Protein AF-0000000065800328 (afdb_homodimer)

Sequence (162 aa):
MNIDSHTFLLGMQYLGAGLAAIGCIGGGVGIGTVTGKAVEAIGRQPESASKVMPTMIMGLAFAEVTSLYALFVAIMLLFVKMNIDSHTFLLGMQYLGAGLAAIGCIGGGVGIGTVTGKAVEAIGRQPESASKVMPTMIMGLAFAEVTSLYALFVAIMLLFVK

Nearest PDB structures (foldseek):
  8ki3-assembly1_7  TM=9.579E-01  e=3.115E-04  Homo sapiens
  7tk2-assembly1_8  TM=9.583E-01  e=2.789E-04  Saccharomyces cerevisiae
  8h9v-assembly1_4  TM=9.537E-01  e=4.108E-04  Homo sapiens
  8h9f-assembly1_5  TM=9.575E-01  e=4.589E-04  Homo sapiens
  7tkg-assembly1_5  TM=9.498E-01  e=4.589E-04  Saccharomyces cerevisiae

Organism: Clostridium acetobutylicum (strain ATCC 824 / DSM 792 / JCM 1419 / IAM 19013 / LMG 5710 / NBRC 13948 / NRRL B-527 / VKM B-1787 / 2291 / W) (NCBI:txid272562)

Secondary structure (DSSP, 8-state):
----HHHHHHHHHHHHHHHHHHTHHHHHHHHHHHHHHHHHHHHH-GGGHHHHHHHHHHHHHHHHHHHHHHHHHHHHHHH--/----HHHHHHHHHHHHHHHHHHTHHHHHHHHHHHHHHHHHHHHH-GGGHHHHHHHHHHHHHHHHHHHHHHHHHHHHHHH--

Foldseek 3Di:
DCCDPVNVLLVVLLVVLVVLQVQLVQLVVQLCVLVVVLVVVCVVPVVCNVVSVVVSVVSNVVSNVSNVRSNVVSVCSNPVD/DPCPPVNVLLVVLLVQLVVLLVQLVQLVVQLCVLVVVLVVVCVVPVVCNVVSVVVSVVSNVVSNVSNVVSNVVSVCSNPPD

pLDDT: mean 94.96, std 8.16, range [45.88, 98.81]

Solvent-accessible surface area (backbone atoms only — not comparable to full-atom values): 7331 Å² total; per-residue (Å²): 90,73,59,47,72,68,47,51,52,52,22,51,29,31,37,50,22,8,55,30,15,38,43,7,24,57,14,1,47,44,23,11,53,48,35,19,53,49,26,39,52,22,28,76,37,56,84,45,42,80,66,48,49,62,55,42,53,52,50,40,54,56,21,48,48,51,16,48,51,16,44,49,51,20,52,47,39,72,64,60,127,134,60,55,47,45,67,59,50,34,52,51,28,25,53,50,9,21,55,43,4,46,56,2,32,51,11,11,52,52,6,40,49,40,24,52,51,32,39,53,52,19,29,71,76,27,64,84,22,38,79,65,36,47,62,51,45,51,52,34,42,55,55,5,48,51,23,19,49,47,8,45,50,50,18,51,47,39,72,63,61,127

Radius of gyration: 20.15 Å; Cα contacts (8 Å, |Δi|>4): 302; chains: 2; bounding box: 27×58×42 Å

InterPro domains:
  IPR000454 ATP synthase, F0 complex, subunit C [MF_01396] (10-78)
  IPR000454 ATP synthase, F0 complex, subunit C [PR00124] (15-34)
  IPR000454 ATP synthase, F0 complex, subunit C [PR00124] (36-51)
  IPR000454 ATP synthase, F0 complex, subunit C [PR00124] (53-78)
  IPR000454 AT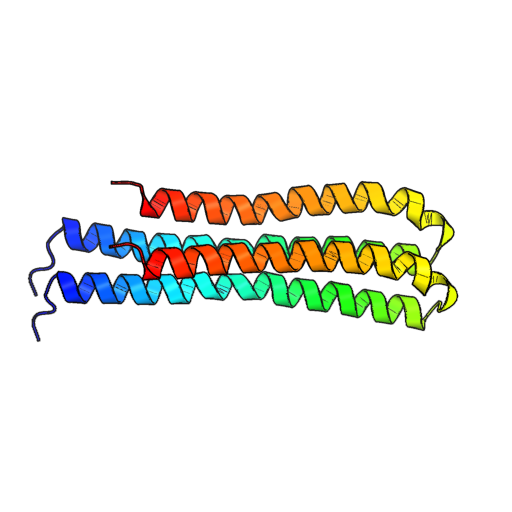P synthase, F0 complex, subunit C [PTHR10031] (9-80)
  IPR002379 V-ATPase proteolipid subunit C-like domain [PF00137] (15-77)
  IPR005953 ATP synthase, F0 complex, subunit C, bacterial/chloroplast [TIGR01260] (24-79)
  IPR020537 ATP synthase, F0 complex, subunit C, DCCD-binding site [PS00605] (43-64)
  IPR035921 F/V-ATP synthase subunit C superfamily [SSF81333] (7-79)
  IPR038662 F1F0 ATP synthase subunit C superfamily [G3DSA:1.20.20.10] (2-81)

Structure (mmCIF, N/CA/C/O backbone):
data_AF-0000000065800328-model_v1
#
loop_
_entity.id
_entity.type
_entity.pdbx_description
1 polymer 'ATP synthase subunit c'
#
loop_
_atom_site.group_PDB
_atom_site.id
_atom_site.type_symbol
_atom_site.label_atom_id
_atom_site.label_alt_id
_atom_site.label_comp_id
_atom_site.label_asym_id
_atom_site.label_entity_id
_atom_site.label_seq_id
_atom_site.pdbx_PDB_ins_code
_atom_site.Cartn_x
_atom_site.Cartn_y
_atom_site.Cartn_z
_atom_site.occupancy
_atom_site.B_iso_or_equiv
_atom_site.auth_seq_id
_atom_site.auth_comp_id
_atom_site.auth_asym_id
_atom_site.auth_atom_id
_atom_site.pdbx_PDB_model_num
ATOM 1 N N . MET A 1 1 ? 8.359 28.562 25.219 1 52.75 1 MET A N 1
ATOM 2 C CA . MET A 1 1 ? 8.008 27.484 24.312 1 52.75 1 MET A CA 1
ATOM 3 C C . MET A 1 1 ? 6.547 27.609 23.875 1 52.75 1 MET A C 1
ATOM 5 O O . MET A 1 1 ? 5.656 27.047 24.516 1 52.75 1 MET A O 1
ATOM 9 N N . ASN A 1 2 ? 6.016 28.672 23.578 1 64.5 2 ASN A N 1
ATOM 10 C CA . 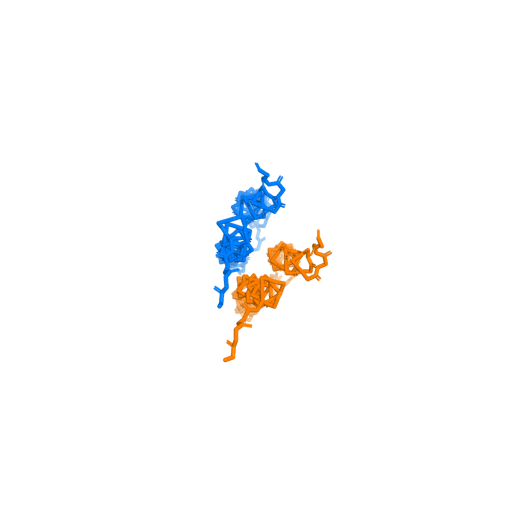ASN A 1 2 ? 4.586 28.969 23.516 1 64.5 2 ASN A CA 1
ATOM 11 C C . ASN A 1 2 ? 3.922 28.281 22.328 1 64.5 2 ASN A C 1
ATOM 13 O O . ASN A 1 2 ? 3.934 28.812 21.219 1 64.5 2 ASN A O 1
ATOM 17 N N . ILE A 1 3 ? 3.885 26.891 22.375 1 77.06 3 ILE A N 1
ATOM 18 C CA . ILE A 1 3 ? 3.094 26.172 21.375 1 77.06 3 ILE A CA 1
ATOM 19 C C . ILE A 1 3 ? 1.611 26.484 21.578 1 77.06 3 ILE A C 1
ATOM 21 O O . ILE A 1 3 ? 1.033 26.125 22.609 1 77.06 3 ILE A O 1
ATOM 25 N N . ASP A 1 4 ? 1.146 27.266 20.688 1 85.19 4 ASP A N 1
ATOM 26 C CA . ASP A 1 4 ? -0.275 27.594 20.75 1 85.19 4 ASP A CA 1
ATOM 27 C C . ASP A 1 4 ? -1.138 26.375 20.453 1 85.19 4 ASP A C 1
ATOM 29 O O . ASP A 1 4 ? -0.642 25.359 19.953 1 85.19 4 ASP A O 1
ATOM 33 N N . SER A 1 5 ? -2.324 26.297 20.906 1 88.31 5 SER A N 1
ATOM 34 C CA . SER A 1 5 ? -3.242 25.172 20.781 1 88.31 5 SER A CA 1
ATOM 35 C C . SER A 1 5 ? -3.408 24.75 19.328 1 88.31 5 SER A C 1
ATOM 37 O O . SER A 1 5 ? -3.482 23.562 19.016 1 88.31 5 SER A O 1
ATOM 39 N N . HIS A 1 6 ? -3.461 25.672 18.438 1 88.31 6 HIS A N 1
ATOM 40 C CA . HIS A 1 6 ? -3.635 25.406 17.016 1 88.31 6 HIS A CA 1
ATOM 41 C C . HIS A 1 6 ? -2.42 24.688 16.438 1 88.31 6 HIS A C 1
ATOM 43 O O . HIS A 1 6 ? -2.564 23.75 15.641 1 88.31 6 HIS A O 1
ATOM 49 N N . THR A 1 7 ? -1.279 25.109 16.906 1 90.44 7 THR A N 1
ATOM 50 C CA . THR A 1 7 ? -0.053 24.469 16.438 1 90.44 7 THR A CA 1
ATOM 51 C C . THR A 1 7 ? 0.046 23.047 16.953 1 90.44 7 THR A C 1
ATOM 53 O O . THR A 1 7 ? 0.486 22.141 16.234 1 90.44 7 THR A O 1
ATOM 56 N N . PHE A 1 8 ? -0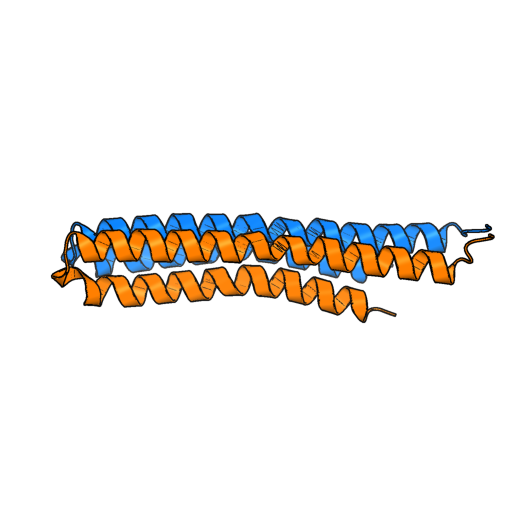.326 22.875 18.109 1 92.12 8 PHE A N 1
ATOM 57 C CA . PHE A 1 8 ? -0.324 21.547 18.688 1 92.12 8 PHE A CA 1
ATOM 58 C C . PHE A 1 8 ? -1.277 20.625 17.938 1 92.12 8 PHE A C 1
ATOM 60 O O . PHE A 1 8 ? -0.926 19.484 17.609 1 92.12 8 PHE A O 1
ATOM 67 N N . LEU A 1 9 ? -2.451 21.062 17.578 1 92.31 9 LEU A N 1
ATOM 68 C CA . LEU A 1 9 ? -3.449 20.281 16.859 1 92.31 9 LEU A CA 1
ATOM 69 C C . LEU A 1 9 ? -2.949 19.906 15.477 1 92.31 9 LEU A C 1
ATOM 71 O O . LEU A 1 9 ? -3.09 18.75 15.047 1 92.31 9 LEU A O 1
ATOM 75 N N . LEU A 1 10 ? -2.307 20.812 14.828 1 90.5 10 LEU A N 1
ATOM 76 C CA . LEU A 1 10 ? -1.796 20.531 13.492 1 90.5 10 LEU A CA 1
ATOM 77 C C . LEU A 1 10 ? -0.669 19.5 13.539 1 90.5 10 LEU A C 1
ATOM 79 O O . LEU A 1 10 ? -0.571 18.656 12.656 1 90.5 10 LEU A O 1
ATOM 83 N N . GLY A 1 11 ? 0.125 19.672 14.539 1 93.25 11 GLY A N 1
ATOM 84 C CA . GLY A 1 11 ? 1.173 18.688 14.711 1 93.25 11 GLY A CA 1
ATOM 85 C C . GLY A 1 11 ? 0.636 17.281 14.922 1 93.25 11 GLY A C 1
ATOM 86 O O . GLY A 1 11 ? 1.155 16.312 14.352 1 93.25 11 GLY A O 1
ATOM 87 N N . MET A 1 12 ? -0.367 17.219 15.719 1 94.88 12 MET A N 1
ATOM 88 C CA . MET A 1 12 ? -0.992 15.93 15.977 1 94.88 12 MET A CA 1
ATOM 89 C C . MET A 1 12 ? -1.653 15.383 14.719 1 94.88 12 MET A C 1
ATOM 91 O O . MET A 1 12 ? -1.688 14.164 14.508 1 94.88 12 MET A O 1
ATOM 95 N N . GLN A 1 13 ? -2.135 16.203 13.867 1 95.12 13 GLN A N 1
ATOM 96 C CA . GLN A 1 13 ? -2.729 15.797 12.602 1 95.12 13 GLN A CA 1
ATOM 97 C C . GLN A 1 13 ? -1.688 15.148 11.695 1 95.12 13 GLN A C 1
ATOM 99 O O . GLN A 1 13 ? -1.963 14.125 11.062 1 95.12 13 GLN A O 1
ATOM 104 N N . TYR A 1 14 ? -0.498 15.75 11.695 1 95.44 14 TYR A N 1
ATOM 105 C CA . TYR A 1 14 ? 0.568 15.188 10.875 1 95.44 14 TYR A CA 1
ATOM 106 C C . TYR A 1 14 ? 0.977 13.805 11.375 1 95.44 14 TYR A C 1
ATOM 108 O O . TYR A 1 14 ? 1.154 12.875 10.586 1 95.44 14 TYR A O 1
ATOM 116 N N . LEU A 1 15 ? 1.027 13.695 12.641 1 96.88 15 LEU A N 1
ATOM 117 C CA . LEU A 1 15 ? 1.364 12.406 13.234 1 96.88 15 LEU A CA 1
ATOM 118 C C . LEU A 1 15 ? 0.285 11.375 12.938 1 96.88 15 LEU A C 1
ATOM 120 O O . LEU A 1 15 ? 0.593 10.234 12.594 1 96.88 15 LEU A O 1
ATOM 124 N N . GLY A 1 16 ? -0.93 11.836 13.109 1 97.19 16 GLY A N 1
ATOM 125 C CA . GLY A 1 16 ? -2.051 10.953 12.82 1 97.19 16 GLY A CA 1
ATOM 126 C C . GLY A 1 16 ? -2.07 10.461 11.383 1 97.19 16 GLY A C 1
ATOM 127 O O . GLY A 1 16 ? -2.314 9.281 11.133 1 97.19 16 GLY A O 1
ATOM 128 N N . ALA A 1 17 ? -1.78 11.305 10.461 1 97.56 17 ALA A N 1
ATOM 129 C CA . ALA A 1 17 ? -1.745 10.938 9.047 1 97.56 17 ALA A CA 1
ATOM 130 C C . ALA A 1 17 ? -0.656 9.898 8.781 1 97.56 17 ALA A C 1
ATOM 132 O O . ALA A 1 17 ? -0.876 8.93 8.047 1 97.56 17 ALA A O 1
ATOM 133 N N . GLY A 1 18 ? 0.449 10.109 9.414 1 98.06 18 GLY A N 1
ATOM 134 C CA . GLY A 1 18 ? 1.517 9.133 9.281 1 98.06 18 GLY A CA 1
ATOM 135 C C . GLY A 1 18 ? 1.148 7.77 9.844 1 98.06 18 GLY A C 1
ATOM 136 O O . GLY A 1 18 ? 1.407 6.742 9.211 1 98.06 18 GLY A O 1
ATOM 137 N N . LEU A 1 19 ? 0.522 7.758 10.977 1 98.44 19 LEU A N 1
ATOM 138 C CA . LEU A 1 19 ? 0.092 6.52 11.617 1 98.44 19 LEU A CA 1
ATOM 139 C C . LEU A 1 19 ? -0.958 5.809 10.766 1 98.44 19 LEU A C 1
ATOM 141 O O . LEU A 1 19 ? -0.947 4.582 10.656 1 98.44 19 LEU A O 1
ATOM 145 N N . ALA A 1 20 ? -1.842 6.547 10.156 1 98.38 20 ALA A N 1
ATOM 146 C CA . ALA A 1 20 ? -2.871 5.965 9.297 1 98.38 20 ALA A CA 1
ATOM 147 C C . ALA A 1 20 ? -2.248 5.191 8.141 1 98.38 20 ALA A C 1
ATOM 149 O O . ALA A 1 20 ? -2.725 4.113 7.777 1 98.38 20 ALA A O 1
ATOM 150 N N . ALA A 1 21 ? -1.119 5.66 7.641 1 98.44 21 ALA A N 1
ATOM 151 C CA . ALA A 1 21 ? -0.475 5.055 6.477 1 98.44 21 ALA A CA 1
ATOM 152 C C . ALA A 1 21 ? 0.111 3.689 6.828 1 98.44 21 ALA A C 1
ATOM 154 O O . ALA A 1 21 ? 0.342 2.861 5.941 1 98.44 21 ALA A O 1
ATOM 155 N N . ILE A 1 22 ? 0.315 3.41 8.086 1 98.62 22 ILE A N 1
ATOM 156 C CA . ILE A 1 22 ? 0.807 2.107 8.523 1 98.62 22 ILE A CA 1
ATOM 157 C C . ILE A 1 22 ? -0.236 1.034 8.219 1 98.62 22 ILE A C 1
ATOM 159 O O . ILE A 1 22 ? 0.109 -0.123 7.969 1 98.62 22 ILE A O 1
ATOM 163 N N . GLY A 1 23 ? -1.471 1.455 8.117 1 98.31 23 GLY A N 1
ATOM 164 C CA . GLY A 1 23 ? -2.559 0.553 7.773 1 98.31 23 GLY A CA 1
ATOM 165 C C . GLY A 1 23 ? -2.389 -0.088 6.406 1 98.31 23 GLY A C 1
ATOM 166 O O . GLY A 1 23 ? -2.963 -1.146 6.137 1 98.31 23 GLY A O 1
ATOM 167 N N . CYS A 1 24 ? -1.498 0.366 5.586 1 98.38 24 CYS A N 1
ATOM 168 C CA . CYS A 1 24 ? -1.256 -0.184 4.254 1 98.38 24 CYS A CA 1
ATOM 169 C C . CYS A 1 24 ? -0.576 -1.546 4.344 1 98.38 24 CYS A C 1
ATOM 171 O O . CYS A 1 24 ? -0.582 -2.311 3.379 1 98.38 24 CYS A O 1
ATOM 173 N N . ILE A 1 25 ? -0.046 -1.875 5.473 1 98.5 25 ILE A N 1
ATOM 174 C CA . ILE A 1 25 ? 0.598 -3.168 5.68 1 98.5 25 ILE A CA 1
ATOM 175 C C . ILE A 1 25 ? -0.425 -4.289 5.504 1 98.5 25 ILE A C 1
ATOM 177 O O . ILE A 1 25 ? -0.127 -5.324 4.902 1 98.5 25 ILE A O 1
ATOM 181 N N . GLY A 1 26 ? -1.569 -3.965 5.988 1 98 26 GLY A N 1
ATOM 182 C CA . GLY A 1 26 ? -2.617 -4.969 5.906 1 98 26 GLY A CA 1
ATOM 183 C C . GLY A 1 26 ? -2.91 -5.406 4.48 1 98 26 GLY A C 1
ATOM 184 O O . GLY A 1 26 ? -2.963 -6.605 4.191 1 98 26 GLY A O 1
ATOM 185 N N . GLY A 1 27 ? -3.053 -4.523 3.58 1 98.56 27 GLY A N 1
ATOM 186 C CA . GLY A 1 27 ? -3.291 -4.844 2.182 1 98.56 27 GLY A CA 1
ATOM 187 C C . GLY A 1 27 ? -2.182 -5.672 1.562 1 98.56 27 GLY A C 1
ATOM 188 O O . GLY A 1 27 ? -2.445 -6.672 0.888 1 98.56 27 GLY A O 1
ATOM 189 N N . GLY A 1 28 ? -0.949 -5.348 1.847 1 98.44 28 GLY A N 1
ATOM 190 C CA . GLY A 1 28 ? 0.188 -6.09 1.325 1 98.44 28 GLY A CA 1
ATOM 191 C C . GLY A 1 28 ? 0.22 -7.535 1.788 1 98.44 28 GLY A C 1
ATOM 192 O O . GLY A 1 28 ? 0.407 -8.445 0.98 1 98.44 28 GLY A O 1
ATOM 193 N N . VAL A 1 29 ? 0.014 -7.703 3.062 1 98.31 29 VAL A N 1
ATOM 194 C CA . VAL A 1 29 ? -0.008 -9.047 3.637 1 98.31 29 VAL A CA 1
ATOM 195 C C . VAL A 1 29 ? -1.176 -9.836 3.055 1 98.31 29 VAL A C 1
ATOM 197 O O . VAL A 1 29 ? -1.021 -11.008 2.688 1 98.31 29 VAL A O 1
ATOM 200 N N . GLY A 1 30 ? -2.291 -9.164 2.939 1 98.56 30 GLY A N 1
ATOM 201 C CA . GLY A 1 30 ? -3.449 -9.812 2.344 1 98.56 30 GLY A CA 1
ATOM 202 C C . GLY A 1 30 ? -3.221 -10.227 0.903 1 98.56 30 GLY A C 1
ATOM 203 O O . GLY A 1 30 ? -3.523 -11.367 0.528 1 98.56 30 GLY A O 1
ATOM 204 N N . ILE A 1 31 ? -2.648 -9.445 0.095 1 98.81 31 ILE A N 1
ATOM 205 C CA . ILE A 1 31 ? -2.373 -9.711 -1.312 1 98.81 31 ILE A CA 1
ATOM 206 C C . ILE A 1 31 ? -1.366 -10.859 -1.433 1 98.81 31 ILE A C 1
ATOM 208 O O . ILE A 1 31 ? -1.53 -11.75 -2.264 1 98.81 31 ILE A O 1
ATOM 212 N N . GLY A 1 32 ? -0.395 -10.789 -0.591 1 98.69 32 GLY A N 1
ATOM 213 C CA . GLY A 1 32 ? 0.573 -11.875 -0.588 1 98.69 32 GLY A CA 1
ATOM 214 C C . GLY A 1 32 ? -0.044 -13.227 -0.275 1 98.69 32 GLY A C 1
ATOM 215 O O . GLY A 1 32 ? 0.26 -14.227 -0.934 1 98.69 32 GLY A O 1
ATOM 216 N N . THR A 1 33 ? -0.887 -13.227 0.699 1 98.69 33 THR A N 1
ATOM 217 C CA . THR A 1 33 ? -1.53 -14.469 1.106 1 98.69 33 THR A CA 1
ATOM 218 C C . THR A 1 33 ? -2.428 -15 -0.007 1 98.69 33 THR A C 1
ATOM 220 O O . THR A 1 33 ? -2.344 -16.172 -0.368 1 98.69 33 THR A O 1
ATOM 223 N N . VAL A 1 34 ? -3.248 -14.188 -0.559 1 98.69 34 VAL A N 1
ATOM 224 C CA . VAL A 1 34 ? -4.191 -14.586 -1.598 1 98.69 34 VAL A CA 1
ATOM 225 C C . VAL A 1 34 ? -3.432 -15.094 -2.822 1 98.69 34 VAL A C 1
ATOM 227 O O . VAL A 1 34 ? -3.719 -16.172 -3.338 1 98.69 34 VAL A O 1
ATOM 230 N N . THR A 1 35 ? -2.465 -14.391 -3.268 1 98.75 35 THR A N 1
ATOM 231 C CA . THR A 1 35 ? -1.714 -14.758 -4.461 1 98.75 35 THR A CA 1
ATOM 232 C C . THR A 1 35 ? -0.847 -15.984 -4.199 1 98.75 35 THR A C 1
ATOM 234 O O . THR A 1 35 ? -0.716 -16.859 -5.062 1 98.75 35 THR A O 1
ATOM 237 N N . GLY A 1 36 ? -0.255 -15.992 -3.043 1 98.62 36 GLY A N 1
ATOM 238 C CA . GLY A 1 36 ? 0.539 -17.156 -2.684 1 98.62 36 GLY A CA 1
ATOM 239 C C . GLY A 1 36 ? -0.247 -18.453 -2.736 1 98.62 36 GLY A C 1
ATOM 240 O O . GLY A 1 36 ? 0.214 -19.438 -3.312 1 98.62 36 GLY A O 1
ATOM 241 N N . LYS A 1 37 ? -1.419 -18.438 -2.17 1 98.56 37 LYS A N 1
ATOM 242 C CA . LYS A 1 37 ? -2.26 -19.641 -2.184 1 98.56 37 LYS A CA 1
ATOM 243 C C . LYS A 1 37 ? -2.729 -19.953 -3.6 1 98.56 37 LYS A C 1
ATOM 245 O O . LYS A 1 37 ? -2.865 -21.125 -3.961 1 98.56 37 LYS A O 1
ATOM 250 N N . ALA A 1 38 ? -2.98 -18.969 -4.359 1 98.62 38 ALA A N 1
ATOM 251 C CA . ALA A 1 38 ? -3.393 -19.172 -5.746 1 98.62 38 ALA A CA 1
ATOM 252 C C . ALA A 1 38 ? -2.293 -19.859 -6.555 1 98.62 38 ALA A C 1
ATOM 254 O O . ALA A 1 38 ? -2.553 -20.812 -7.285 1 98.62 38 ALA A O 1
ATOM 255 N N . VAL A 1 39 ? -1.08 -19.391 -6.375 1 98.19 39 VAL A N 1
ATOM 256 C CA . VAL A 1 39 ? 0.039 -19.938 -7.133 1 98.19 39 VAL A CA 1
ATOM 257 C C . VAL A 1 39 ? 0.298 -21.391 -6.695 1 98.19 39 VAL A C 1
ATOM 259 O O . VAL A 1 39 ? 0.641 -22.234 -7.52 1 98.19 39 VAL A O 1
ATOM 262 N N . GLU A 1 40 ? 0.11 -21.625 -5.453 1 97.88 40 GLU A N 1
ATOM 263 C CA . GLU A 1 40 ? 0.267 -22.984 -4.953 1 97.88 40 GLU A CA 1
ATOM 264 C C . GLU A 1 40 ? -0.787 -23.906 -5.551 1 97.88 40 GLU A C 1
ATOM 266 O O . GLU A 1 40 ? -0.475 -25.031 -5.957 1 97.88 40 GLU A O 1
ATOM 271 N N . ALA A 1 41 ? -1.977 -23.516 -5.59 1 97.69 41 ALA A N 1
ATOM 272 C CA . ALA A 1 41 ? -3.068 -24.312 -6.148 1 97.69 41 ALA A CA 1
ATOM 273 C C . ALA A 1 41 ? -2.826 -24.609 -7.625 1 97.69 41 ALA A C 1
ATOM 275 O O . ALA A 1 41 ? -2.955 -25.766 -8.062 1 97.69 41 ALA A O 1
ATOM 276 N N . ILE A 1 42 ? -2.412 -23.656 -8.359 1 97.38 42 ILE A N 1
ATOM 277 C CA . ILE A 1 42 ? -2.15 -23.797 -9.781 1 97.38 42 ILE A CA 1
ATOM 278 C C . ILE A 1 42 ? -0.914 -24.672 -9.992 1 97.38 42 ILE A C 1
ATOM 280 O O . ILE A 1 42 ? -0.858 -25.469 -10.93 1 97.38 42 ILE A O 1
ATOM 284 N N . GLY A 1 43 ? 0.011 -24.547 -9.125 1 96.69 43 GLY A N 1
ATOM 285 C CA . GLY A 1 43 ? 1.207 -25.375 -9.188 1 96.69 43 GLY A CA 1
ATOM 286 C C . GLY A 1 43 ? 0.924 -26.844 -9.008 1 96.69 43 GLY A C 1
ATOM 287 O O . GLY A 1 43 ? 1.562 -27.688 -9.641 1 96.69 43 GLY A O 1
ATOM 288 N N . ARG A 1 44 ? -0.116 -27.141 -8.258 1 94.5 44 ARG A N 1
ATOM 289 C CA . ARG A 1 44 ? -0.485 -28.516 -7.977 1 94.5 44 ARG A CA 1
ATOM 290 C C . ARG A 1 44 ? -1.357 -29.094 -9.094 1 94.5 44 ARG A C 1
ATOM 292 O O . ARG A 1 44 ? -1.242 -30.266 -9.438 1 94.5 44 ARG A O 1
ATOM 299 N N . GLN A 1 45 ? -2.166 -28.25 -9.664 1 95.38 45 GLN A N 1
ATOM 300 C CA . GLN A 1 45 ? -3.109 -28.625 -10.711 1 95.38 45 GLN A CA 1
ATOM 301 C C . GLN A 1 45 ? -3.223 -27.531 -11.773 1 95.38 45 GLN A C 1
ATOM 303 O O . GLN A 1 45 ? -4.156 -26.734 -11.742 1 95.38 45 GLN A O 1
ATOM 308 N N . PRO A 1 46 ? -2.385 -27.531 -12.719 1 95.31 46 PRO A N 1
ATOM 309 C CA . PRO A 1 46 ? -2.332 -26.469 -13.727 1 95.31 46 PRO A CA 1
ATOM 310 C C . PRO A 1 46 ? -3.658 -26.266 -14.453 1 95.31 46 PRO A C 1
ATOM 312 O O . PRO A 1 46 ? -3.977 -25.156 -14.891 1 95.31 46 PRO A O 1
ATOM 315 N N . GLU A 1 47 ? -4.477 -27.234 -14.508 1 95.06 47 GLU A N 1
ATOM 316 C CA . GLU A 1 47 ? -5.75 -27.156 -15.211 1 95.06 47 GLU A CA 1
ATOM 317 C C . GLU A 1 47 ? -6.758 -26.312 -14.445 1 95.06 47 GLU A C 1
ATOM 319 O O . GLU A 1 47 ? -7.793 -25.906 -14.992 1 95.06 47 GLU A O 1
ATOM 324 N N . SER A 1 48 ? -6.484 -25.938 -13.18 1 95.75 48 SER A N 1
ATOM 325 C CA . SER A 1 48 ? -7.41 -25.172 -12.344 1 95.75 48 SER A CA 1
ATOM 326 C C . SER A 1 48 ? -7.188 -23.672 -12.516 1 95.75 48 SER A C 1
ATOM 328 O O . SER A 1 48 ? -7.934 -22.875 -11.961 1 95.75 48 SER A O 1
ATOM 330 N N . ALA A 1 49 ? -6.242 -23.25 -13.242 1 96.88 49 ALA A N 1
ATOM 331 C CA . ALA A 1 49 ? -5.852 -21.844 -13.367 1 96.88 49 ALA A CA 1
ATOM 332 C C . ALA A 1 49 ? -7.043 -20.984 -13.781 1 96.88 49 ALA A C 1
ATOM 334 O O . ALA A 1 49 ? -7.25 -19.891 -13.227 1 96.88 49 ALA A O 1
ATOM 335 N N . SER A 1 50 ? -7.805 -21.484 -14.672 1 96.75 50 SER A N 1
ATOM 336 C CA . SER A 1 50 ? -8.914 -20.688 -15.188 1 96.75 50 SER A CA 1
ATOM 337 C C . SER A 1 50 ? -9.977 -20.469 -14.117 1 96.75 50 SER A C 1
ATOM 339 O O . SER A 1 50 ? -10.711 -19.469 -14.148 1 96.75 50 SER A O 1
ATOM 341 N N . LYS A 1 51 ? -10.078 -21.312 -13.164 1 97.44 51 LYS A N 1
ATOM 342 C CA . LYS A 1 51 ? -11.062 -21.188 -12.094 1 97.44 51 LYS A CA 1
ATOM 343 C C . LYS A 1 51 ? -10.5 -20.391 -10.922 1 97.44 51 LYS A C 1
ATOM 345 O O . LYS A 1 51 ? -11.234 -19.688 -10.227 1 97.44 51 LYS A O 1
ATOM 350 N N . VAL A 1 52 ? -9.211 -20.531 -10.703 1 97.94 52 VAL A N 1
ATOM 351 C CA . VAL A 1 52 ? -8.547 -19.906 -9.562 1 97.94 52 VAL A CA 1
ATOM 352 C C . VAL A 1 52 ? -8.398 -18.422 -9.812 1 97.94 52 VAL A C 1
ATOM 354 O O . VAL A 1 52 ? -8.602 -17.609 -8.898 1 97.94 52 VAL A O 1
ATOM 357 N N . MET A 1 53 ? -8.211 -17.969 -11.008 1 97.5 53 MET A N 1
ATOM 358 C CA . MET A 1 53 ? -7.828 -16.594 -11.352 1 97.5 53 MET A CA 1
ATOM 359 C C . MET A 1 53 ? -8.938 -15.617 -10.992 1 97.5 53 MET A C 1
ATOM 361 O O . MET A 1 53 ? -8.688 -14.602 -10.336 1 97.5 53 MET A O 1
ATOM 365 N N . PRO A 1 54 ? -10.195 -15.914 -11.336 1 97.5 54 PRO A N 1
ATOM 366 C CA . PRO A 1 54 ? -11.242 -14.953 -10.977 1 97.5 54 PRO A CA 1
ATOM 367 C C . PRO A 1 54 ? -11.43 -14.812 -9.469 1 97.5 54 PRO A C 1
ATOM 369 O O . PRO A 1 54 ? -11.703 -13.711 -8.977 1 97.5 54 PRO A O 1
ATOM 372 N N . THR A 1 55 ? -11.266 -15.891 -8.781 1 97.88 55 THR A N 1
ATOM 373 C CA . THR A 1 55 ? -11.391 -15.852 -7.332 1 97.88 55 THR A CA 1
ATOM 374 C C . THR A 1 55 ? -10.25 -15.047 -6.711 1 97.88 55 THR A C 1
ATOM 376 O O . THR A 1 55 ? -10.477 -14.242 -5.805 1 97.88 55 THR A O 1
ATOM 379 N N . MET A 1 56 ? -9.102 -15.266 -7.23 1 98.44 56 MET A N 1
ATOM 380 C CA . MET A 1 56 ? -7.941 -14.531 -6.734 1 98.44 56 MET A CA 1
ATOM 381 C C . MET A 1 56 ? -8.109 -13.031 -6.961 1 98.44 56 MET A C 1
ATOM 383 O O . MET A 1 56 ? -7.844 -12.227 -6.066 1 98.44 56 MET A O 1
ATOM 387 N N . ILE A 1 57 ? -8.547 -12.695 -8.156 1 98.25 57 ILE A N 1
ATOM 388 C CA . ILE A 1 57 ? -8.711 -11.289 -8.531 1 98.25 57 ILE A CA 1
ATOM 389 C C . ILE A 1 57 ? -9.695 -10.617 -7.574 1 98.25 57 ILE A C 1
ATOM 391 O O . ILE A 1 57 ? -9.484 -9.477 -7.156 1 98.25 57 ILE A 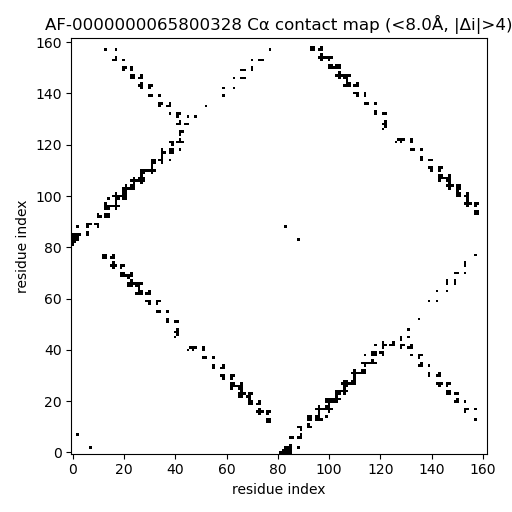O 1
ATOM 395 N N . MET A 1 58 ? -10.68 -11.336 -7.168 1 98.31 58 MET A N 1
ATOM 396 C CA . MET A 1 58 ? -11.633 -10.805 -6.199 1 98.31 58 MET A CA 1
ATOM 397 C C . MET A 1 58 ? -10.961 -10.562 -4.852 1 98.31 58 MET A C 1
ATOM 399 O O . MET A 1 58 ? -11.148 -9.516 -4.238 1 98.31 58 MET A O 1
ATOM 403 N N . GLY A 1 59 ? -10.195 -11.539 -4.41 1 98.31 59 GLY A N 1
ATOM 404 C CA . GLY A 1 59 ? -9.438 -11.383 -3.178 1 98.31 59 GLY A CA 1
ATOM 405 C C . GLY A 1 59 ? -8.477 -10.211 -3.215 1 98.31 59 GLY A C 1
ATOM 406 O O . GLY A 1 59 ? -8.352 -9.469 -2.238 1 98.31 59 GLY A O 1
ATOM 407 N N . LEU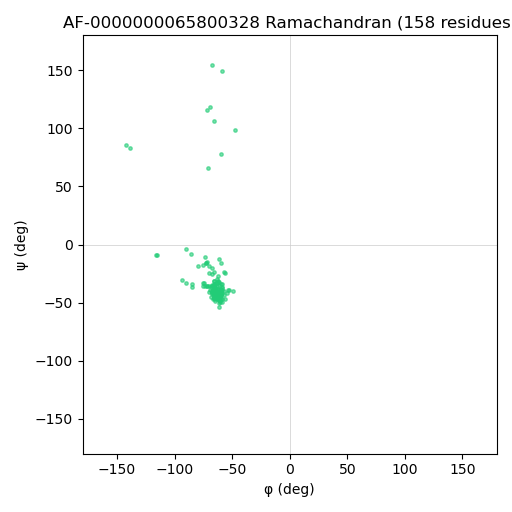 A 1 60 ? -7.875 -10.047 -4.371 1 98.44 60 LEU A N 1
ATOM 408 C CA . LEU A 1 60 ? -6.934 -8.945 -4.547 1 98.44 60 LEU A CA 1
ATOM 409 C C . LEU A 1 60 ? -7.648 -7.602 -4.469 1 98.44 60 LEU A C 1
ATOM 411 O O . LEU A 1 60 ? -7.145 -6.66 -3.852 1 98.44 60 LEU A O 1
ATOM 415 N N . ALA A 1 61 ? -8.781 -7.562 -5.102 1 97.81 61 ALA A N 1
ATOM 416 C CA . ALA A 1 61 ? -9.555 -6.324 -5.113 1 97.81 61 ALA A CA 1
ATOM 417 C C . ALA A 1 61 ? -9.93 -5.898 -3.695 1 97.81 61 ALA A C 1
ATOM 419 O O . ALA A 1 61 ? -9.711 -4.746 -3.312 1 97.81 61 ALA A O 1
ATOM 420 N N . PHE A 1 62 ? -10.359 -6.797 -2.826 1 98.12 62 PHE A N 1
ATOM 421 C CA . PHE A 1 62 ? -10.797 -6.477 -1.474 1 98.12 62 PHE A CA 1
ATOM 422 C C . PHE A 1 62 ? -9.602 -6.191 -0.569 1 98.12 62 PHE A C 1
ATOM 424 O O . PHE A 1 62 ? -9.68 -5.34 0.32 1 98.12 62 PHE A O 1
ATOM 431 N N . ALA A 1 63 ? -8.562 -6.949 -0.847 1 98.44 63 ALA A N 1
ATOM 432 C CA . ALA A 1 63 ? -7.348 -6.691 -0.075 1 98.44 63 ALA A CA 1
ATOM 433 C C . ALA A 1 63 ? -6.809 -5.293 -0.354 1 98.44 63 ALA A C 1
ATOM 435 O O . ALA A 1 63 ? -6.406 -4.578 0.57 1 98.44 63 ALA A O 1
ATOM 436 N N . GLU A 1 64 ? -6.871 -4.977 -1.619 1 98.19 64 GLU A N 1
ATOM 437 C CA . GLU A 1 64 ? -6.398 -3.654 -2.023 1 98.19 64 GLU A CA 1
ATOM 438 C C . GLU A 1 64 ? -7.199 -2.549 -1.343 1 98.19 64 GLU A C 1
ATOM 440 O O . GLU A 1 64 ? -6.633 -1.542 -0.908 1 98.19 64 GLU A O 1
ATOM 445 N N . VAL A 1 65 ? -8.523 -2.713 -1.185 1 98.12 65 VAL A N 1
ATOM 446 C CA . VAL A 1 65 ? -9.43 -1.713 -0.623 1 98.12 65 VAL A CA 1
ATOM 447 C C . VAL A 1 65 ? -9.039 -1.422 0.825 1 98.12 65 VAL A C 1
ATOM 449 O O . VAL A 1 65 ? -9.133 -0.279 1.28 1 98.12 65 VAL A O 1
ATOM 452 N N . THR A 1 66 ? -8.516 -2.346 1.546 1 97.94 66 THR A N 1
ATOM 453 C CA . THR A 1 66 ? -8.125 -2.143 2.936 1 97.94 66 THR A CA 1
ATOM 454 C C . THR A 1 66 ? -6.977 -1.138 3.033 1 97.94 66 THR A C 1
ATOM 456 O O . THR A 1 66 ? -6.91 -0.356 3.984 1 97.94 66 THR A O 1
ATOM 459 N N . SER A 1 67 ? -6.047 -1.184 2.053 1 98.56 67 SER A N 1
ATOM 460 C CA . SER A 1 67 ? -4.965 -0.203 2.01 1 98.56 67 SER A CA 1
ATOM 461 C C . SER A 1 67 ? -5.484 1.17 1.594 1 98.56 67 SER A C 1
ATOM 463 O O . SER A 1 67 ? -4.992 2.195 2.07 1 98.56 67 SER A O 1
ATOM 465 N N . LEU A 1 68 ? -6.469 1.153 0.682 1 98.56 68 LEU A N 1
ATOM 466 C CA . LEU A 1 68 ? -7.082 2.408 0.259 1 98.56 68 LEU A CA 1
ATOM 467 C C . LEU A 1 68 ? -7.742 3.117 1.439 1 98.56 68 LEU A C 1
ATOM 469 O O . LEU A 1 68 ? -7.715 4.348 1.523 1 98.56 68 LEU A O 1
ATOM 473 N N . TYR A 1 69 ? -8.336 2.391 2.414 1 98.5 69 TYR A N 1
ATOM 474 C CA . TYR A 1 69 ? -8.93 2.986 3.607 1 98.5 69 TYR A CA 1
ATOM 475 C C . TYR A 1 69 ? -7.891 3.773 4.398 1 98.5 69 TYR A C 1
ATOM 477 O O . TYR A 1 69 ? -8.164 4.883 4.863 1 98.5 69 TYR A O 1
ATOM 485 N N . ALA A 1 70 ? -6.738 3.186 4.5 1 98.56 70 ALA A N 1
ATOM 486 C CA . ALA A 1 70 ? -5.656 3.852 5.223 1 98.56 70 ALA A CA 1
ATOM 487 C C . ALA A 1 70 ? -5.246 5.145 4.523 1 98.56 70 ALA A C 1
ATOM 489 O O . ALA A 1 70 ? -5.043 6.172 5.176 1 98.56 70 ALA A O 1
ATOM 490 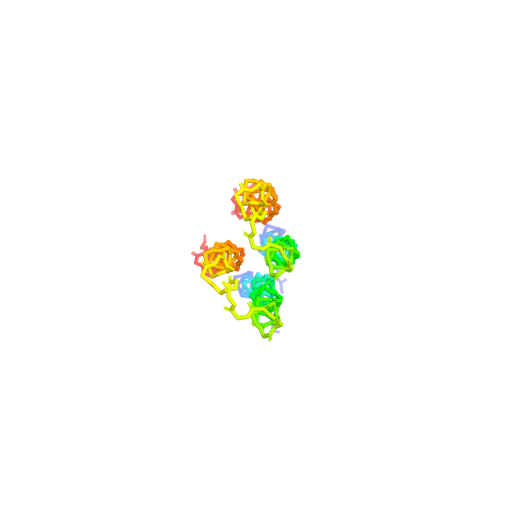N N . LEU A 1 71 ? -5.18 5.066 3.254 1 98.56 71 LEU A N 1
ATOM 491 C CA . LEU A 1 71 ? -4.852 6.242 2.461 1 98.56 71 LEU A CA 1
ATOM 492 C C . LEU A 1 71 ? -5.91 7.328 2.631 1 98.56 71 LEU A C 1
ATOM 494 O O . LEU A 1 71 ? -5.582 8.5 2.846 1 98.56 71 LEU A O 1
ATOM 498 N N . PHE A 1 72 ? -7.141 6.855 2.561 1 98.38 72 PHE A N 1
ATOM 499 C CA . PHE A 1 72 ? -8.25 7.793 2.672 1 98.38 72 PHE A CA 1
ATOM 500 C C . PHE A 1 72 ? -8.227 8.5 4.02 1 98.38 72 PHE A C 1
ATOM 502 O O . PHE A 1 72 ? -8.367 9.727 4.086 1 98.38 72 PHE A O 1
ATOM 509 N N . VAL A 1 73 ? -8.008 7.844 5.062 1 98.5 73 VAL A N 1
ATOM 510 C CA . VAL A 1 73 ? -7.973 8.414 6.402 1 98.5 73 VAL A CA 1
ATOM 511 C C . VAL A 1 73 ? -6.805 9.391 6.52 1 98.5 73 VAL A C 1
ATOM 513 O O . VAL A 1 73 ? -6.941 10.469 7.094 1 98.5 73 VAL A O 1
ATOM 516 N N . ALA A 1 74 ? -5.711 9 5.934 1 98.31 74 ALA A N 1
ATOM 517 C CA . ALA A 1 74 ? -4.543 9.875 5.969 1 98.31 74 ALA A CA 1
ATOM 518 C C . ALA A 1 74 ? -4.828 11.195 5.266 1 98.31 74 ALA A C 1
ATOM 520 O O . ALA A 1 74 ? -4.5 12.266 5.785 1 98.31 74 ALA A O 1
ATOM 521 N N . ILE A 1 75 ? -5.473 11.125 4.117 1 96.94 75 ILE A N 1
ATOM 522 C CA . ILE A 1 75 ? -5.789 12.328 3.352 1 96.94 75 ILE A CA 1
ATOM 523 C C . ILE A 1 75 ? -6.793 13.188 4.121 1 96.94 75 ILE A C 1
ATOM 525 O O . ILE A 1 75 ? -6.656 14.406 4.188 1 96.94 75 ILE A O 1
ATOM 529 N N . MET A 1 76 ? -7.742 12.523 4.734 1 97.19 76 MET A N 1
ATOM 530 C CA . MET A 1 76 ? -8.75 13.242 5.512 1 97.19 76 MET A CA 1
ATOM 531 C C . MET A 1 76 ? -8.109 14.016 6.656 1 97.19 76 MET A C 1
ATOM 533 O O . MET A 1 76 ? -8.453 15.172 6.902 1 97.19 76 MET A O 1
ATOM 537 N N . LEU A 1 77 ? -7.172 13.406 7.293 1 96.38 77 LEU A N 1
ATOM 538 C CA . LEU A 1 77 ? -6.5 14.047 8.414 1 96.38 77 LEU A CA 1
ATOM 539 C C . LEU A 1 77 ? -5.699 15.266 7.953 1 96.38 77 LEU A C 1
ATOM 541 O O . LEU A 1 77 ? -5.594 16.25 8.68 1 96.38 77 LEU A O 1
ATOM 545 N N . LEU A 1 78 ? -5.207 15.211 6.758 1 92.56 78 LEU A N 1
ATOM 546 C CA . LEU A 1 78 ? -4.379 16.297 6.25 1 92.56 78 LEU A CA 1
ATOM 547 C C . LEU A 1 78 ? -5.238 17.469 5.785 1 92.56 78 LEU A C 1
ATOM 549 O O . LEU A 1 78 ? -4.762 18.609 5.715 1 92.56 78 LEU A O 1
ATOM 553 N N . PHE A 1 79 ? -6.43 17.125 5.59 1 89.38 79 PHE A N 1
ATOM 554 C CA . PHE A 1 79 ? -7.234 18.203 5.023 1 89.38 79 PHE A CA 1
ATOM 555 C C . PHE A 1 79 ? -8.344 18.609 5.984 1 89.38 79 PHE A C 1
ATOM 557 O O . PHE A 1 79 ? -9.086 19.562 5.719 1 89.38 79 PHE A O 1
ATOM 564 N N . VAL A 1 80 ? -8.438 17.75 7.023 1 81.44 80 VAL A N 1
ATOM 565 C CA . VAL A 1 80 ? -9.422 18.172 8.008 1 81.44 80 VAL A CA 1
ATOM 566 C C . VAL A 1 80 ? -8.891 19.391 8.773 1 81.44 80 VAL A C 1
ATOM 568 O O . VAL A 1 80 ? -7.734 19.406 9.195 1 81.44 80 VAL A O 1
ATOM 571 N N . LYS A 1 81 ? -9.555 20.672 8.672 1 68.12 81 LYS A N 1
ATOM 572 C CA . LYS A 1 81 ? -9.297 21.922 9.375 1 68.12 81 LYS A CA 1
ATOM 573 C C . LYS A 1 81 ? -10.211 22.078 10.578 1 68.12 81 LYS A C 1
ATOM 575 O O . LYS A 1 81 ? -11.328 21.562 10.586 1 68.12 81 LYS A O 1
ATOM 580 N N . MET B 1 1 ? 15.688 26.797 25.188 1 45.88 1 MET B N 1
ATOM 581 C CA . MET B 1 1 ? 15.555 26.484 23.781 1 45.88 1 MET B CA 1
ATOM 582 C C . MET B 1 1 ? 14.102 26.562 23.328 1 45.88 1 MET B C 1
ATOM 584 O O . MET B 1 1 ? 13.289 25.703 23.703 1 45.88 1 MET B O 1
ATOM 588 N N . ASN B 1 2 ? 13.32 27.547 23.297 1 58.53 2 ASN B N 1
ATOM 589 C CA . ASN B 1 2 ? 11.906 27.844 23.094 1 58.53 2 ASN B CA 1
ATOM 590 C C . ASN B 1 2 ? 11.43 27.375 21.719 1 58.53 2 ASN B C 1
ATOM 592 O O . ASN B 1 2 ? 11.883 27.891 20.688 1 58.53 2 ASN B O 1
ATOM 596 N N . ILE B 1 3 ? 11.188 26.078 21.594 1 73.56 3 ILE B N 1
ATOM 597 C CA . ILE B 1 3 ? 10.727 25.547 20.312 1 73.56 3 ILE B CA 1
ATOM 598 C C . ILE B 1 3 ? 9.594 26.406 19.766 1 73.56 3 ILE B C 1
ATOM 600 O O . ILE B 1 3 ? 8.531 26.516 20.375 1 73.56 3 ILE B O 1
ATOM 604 N N . ASP B 1 4 ? 9.891 27.281 18.875 1 85.19 4 ASP B N 1
ATOM 605 C CA . ASP B 1 4 ? 8.867 28.109 18.234 1 85.19 4 ASP B CA 1
ATOM 606 C C . ASP B 1 4 ? 7.82 27.234 17.531 1 85.19 4 ASP B C 1
ATOM 608 O O . ASP B 1 4 ? 8.055 26.062 17.281 1 85.19 4 ASP B O 1
ATOM 612 N N . SER B 1 5 ? 6.719 27.672 17.469 1 87.5 5 SER B N 1
ATOM 613 C CA . SER B 1 5 ? 5.578 26.969 16.906 1 87.5 5 SER B CA 1
ATOM 614 C C . SER B 1 5 ? 5.906 26.391 15.539 1 87.5 5 SER B C 1
ATOM 616 O O . SER B 1 5 ? 5.52 25.25 15.227 1 87.5 5 SER B O 1
ATOM 618 N N . HIS B 1 6 ? 6.59 27.078 14.75 1 86.56 6 HIS B N 1
ATOM 619 C CA . HIS B 1 6 ? 6.926 26.641 13.406 1 86.56 6 HIS B CA 1
ATOM 620 C C . HIS B 1 6 ? 7.879 25.453 13.438 1 86.56 6 HIS B C 1
ATOM 622 O O . HIS B 1 6 ? 7.73 24.516 12.648 1 86.56 6 HIS B O 1
ATOM 628 N N . THR B 1 7 ? 8.859 25.453 14.273 1 91.06 7 THR B N 1
ATOM 629 C CA . THR B 1 7 ? 9.82 24.375 14.406 1 91.06 7 THR B CA 1
ATOM 630 C C . THR B 1 7 ? 9.133 23.094 14.906 1 91.06 7 THR B C 1
ATOM 632 O O . THR B 1 7 ? 9.445 22 14.445 1 91.06 7 THR B O 1
ATOM 635 N N . PHE B 1 8 ? 8.289 23.281 15.797 1 92 8 PHE B N 1
ATOM 636 C CA . PHE B 1 8 ? 7.543 22.141 16.312 1 92 8 PHE B CA 1
ATOM 637 C C . PHE B 1 8 ? 6.715 21.5 15.203 1 92 8 PHE B C 1
ATOM 639 O O . PHE B 1 8 ? 6.723 20.266 15.047 1 92 8 PHE B O 1
ATOM 646 N N . LEU B 1 9 ? 6.043 22.234 14.383 1 90.62 9 LEU B N 1
ATOM 647 C CA . LEU B 1 9 ? 5.195 21.734 13.305 1 90.62 9 LEU B CA 1
ATOM 648 C C . LEU B 1 9 ? 6.023 21 12.266 1 90.62 9 LEU B C 1
ATOM 650 O O . LEU B 1 9 ? 5.637 19.922 11.812 1 90.62 9 LEU B O 1
ATOM 654 N N . LEU B 1 10 ? 7.145 21.531 11.961 1 91.06 10 LEU B N 1
ATOM 655 C CA . LEU B 1 10 ? 8.016 20.891 10.984 1 91.06 10 LEU B CA 1
ATOM 656 C C . LEU B 1 10 ? 8.516 19.547 11.5 1 91.06 10 LEU B C 1
ATOM 658 O O . LEU B 1 10 ? 8.609 18.578 10.734 1 91.06 10 LEU B O 1
ATOM 662 N N . GLY B 1 11 ? 8.828 19.547 12.719 1 93.81 11 GLY B N 1
ATOM 663 C CA . GLY B 1 11 ? 9.25 18.281 13.32 1 93.81 11 GLY B CA 1
ATOM 664 C C . GLY B 1 11 ? 8.18 17.219 13.273 1 93.81 11 GLY B C 1
ATOM 665 O O . GLY B 1 11 ? 8.469 16.062 12.945 1 93.81 11 GLY B O 1
ATOM 666 N N . MET B 1 12 ? 7.004 17.594 13.609 1 94.88 12 MET B N 1
ATOM 667 C CA . MET B 1 12 ? 5.898 16.641 13.586 1 94.88 12 MET B CA 1
ATOM 668 C C . MET B 1 12 ? 5.598 16.188 12.156 1 94.88 12 MET B C 1
ATOM 670 O O . MET B 1 12 ? 5.219 15.039 11.938 1 94.88 12 MET B O 1
ATOM 674 N N . GLN B 1 13 ? 5.773 17.078 11.273 1 95.06 13 GLN B N 1
ATOM 675 C CA . GLN B 1 13 ? 5.59 16.75 9.859 1 95.06 13 GLN B CA 1
ATOM 676 C C . GLN B 1 13 ? 6.59 15.703 9.398 1 95.06 13 GLN B C 1
ATOM 678 O O . GLN B 1 13 ? 6.219 14.734 8.734 1 95.06 13 GLN B O 1
ATOM 683 N N . TYR B 1 14 ? 7.84 15.883 9.758 1 96.5 14 TYR B N 1
ATOM 684 C CA . TYR B 1 14 ? 8.883 14.938 9.383 1 96.5 14 TYR B CA 1
ATOM 685 C C . TYR B 1 14 ? 8.664 13.586 10.047 1 96.5 14 TYR B C 1
ATOM 687 O O . TYR B 1 14 ? 8.844 12.539 9.422 1 96.5 14 TYR B O 1
ATOM 695 N N . LEU B 1 15 ? 8.273 13.656 11.219 1 97.5 15 LEU B N 1
ATOM 696 C CA . LEU B 1 15 ? 7.984 12.414 11.922 1 97.5 15 LEU B CA 1
ATOM 697 C C . LEU B 1 15 ? 6.82 11.68 11.273 1 97.5 15 LEU B C 1
ATOM 699 O O . LEU B 1 15 ? 6.875 10.461 11.086 1 97.5 15 LEU B O 1
ATOM 703 N N . GLY B 1 16 ? 5.797 12.445 10.992 1 97.75 16 GLY B N 1
ATOM 704 C CA . GLY B 1 16 ? 4.664 11.852 10.305 1 97.75 16 GLY B CA 1
ATOM 705 C C . GLY B 1 16 ? 5.039 11.203 8.992 1 97.75 16 GLY B C 1
ATOM 706 O O . GLY B 1 16 ? 4.598 10.086 8.695 1 97.75 16 GLY B O 1
ATOM 707 N N . ALA B 1 17 ? 5.895 11.805 8.258 1 98.12 17 ALA B N 1
ATOM 708 C CA . ALA B 1 17 ? 6.332 11.266 6.969 1 98.12 17 ALA B CA 1
ATOM 709 C C . ALA B 1 17 ? 7.102 9.961 7.156 1 98.12 17 ALA B C 1
ATOM 711 O O . ALA B 1 17 ? 6.906 9.008 6.398 1 98.12 17 ALA B O 1
ATOM 712 N N . GLY B 1 18 ? 7.922 9.945 8.086 1 98.12 18 GLY B N 1
ATOM 713 C CA . GLY B 1 18 ? 8.648 8.719 8.391 1 98.12 18 GLY B CA 1
ATOM 714 C C . GLY B 1 18 ? 7.742 7.57 8.781 1 98.12 18 GLY B C 1
ATOM 715 O O . GLY B 1 18 ? 7.922 6.441 8.32 1 98.12 18 GLY B O 1
ATOM 716 N N . LEU B 1 19 ? 6.82 7.852 9.648 1 98.5 19 LEU B N 1
ATOM 717 C CA . LEU B 1 19 ? 5.863 6.832 10.07 1 98.5 19 LEU B CA 1
ATOM 718 C C . LEU B 1 19 ? 5.059 6.312 8.883 1 98.5 19 LEU B C 1
ATOM 720 O O . LEU B 1 19 ? 4.809 5.109 8.773 1 98.5 19 LEU B O 1
ATOM 724 N N . ALA B 1 20 ? 4.695 7.191 8 1 98.56 20 ALA B N 1
ATOM 725 C CA . ALA B 1 20 ? 3.949 6.789 6.812 1 98.56 20 ALA B CA 1
ATOM 726 C C . ALA B 1 20 ? 4.738 5.77 5.992 1 98.56 20 ALA B C 1
ATOM 728 O O . ALA B 1 20 ? 4.168 4.809 5.477 1 98.56 20 ALA B O 1
ATOM 729 N N . ALA B 1 21 ? 6.055 5.926 5.914 1 98.38 21 ALA B N 1
ATOM 730 C CA . ALA B 1 21 ? 6.898 5.062 5.094 1 98.38 21 ALA B CA 1
ATOM 731 C C . ALA B 1 21 ? 6.93 3.641 5.648 1 98.38 21 ALA B C 1
ATOM 733 O O . ALA B 1 21 ? 7.277 2.697 4.938 1 98.38 21 ALA B O 1
ATOM 734 N N . ILE B 1 22 ? 6.598 3.439 6.879 1 98.5 22 ILE B N 1
ATOM 735 C CA . ILE B 1 22 ? 6.562 2.115 7.488 1 98.5 22 ILE B CA 1
ATOM 736 C C . ILE B 1 22 ? 5.52 1.251 6.781 1 98.5 22 ILE B C 1
ATOM 738 O O . ILE B 1 22 ? 5.68 0.033 6.676 1 98.5 22 ILE B O 1
ATOM 742 N N . GLY B 1 23 ? 4.516 1.936 6.211 1 98.38 23 GLY B N 1
ATOM 743 C CA . GLY B 1 23 ? 3.494 1.224 5.457 1 98.38 23 GLY B CA 1
ATOM 744 C C . GLY B 1 23 ? 4.055 0.443 4.281 1 98.38 23 GLY B C 1
ATOM 745 O O . GLY B 1 23 ? 3.463 -0.549 3.852 1 98.38 23 GLY B O 1
ATOM 746 N N . CYS B 1 24 ? 5.25 0.686 3.844 1 98.31 24 CYS B N 1
ATOM 747 C CA . CYS B 1 24 ? 5.867 0.022 2.701 1 98.31 24 CYS B CA 1
ATOM 748 C C . CYS B 1 24 ? 6.25 -1.412 3.047 1 98.31 24 CYS B C 1
ATOM 750 O O . CYS B 1 24 ? 6.477 -2.23 2.152 1 98.31 24 CYS B O 1
ATOM 752 N N . ILE B 1 25 ? 6.289 -1.727 4.289 1 98.38 25 ILE B N 1
ATOM 753 C CA . ILE B 1 25 ? 6.594 -3.078 4.746 1 98.38 25 ILE B CA 1
A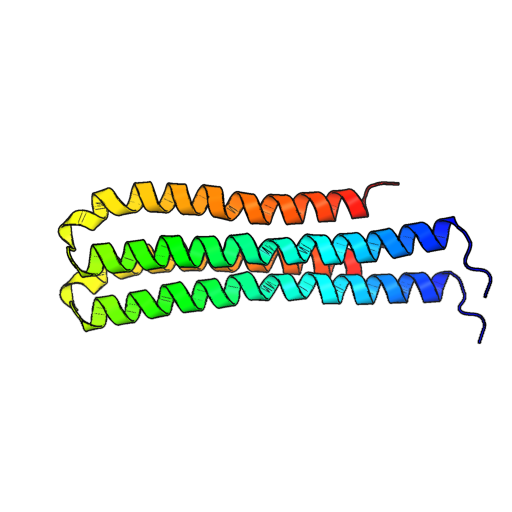TOM 754 C C . ILE B 1 25 ? 5.57 -4.059 4.172 1 98.38 25 ILE B C 1
ATOM 756 O O . ILE B 1 25 ? 5.922 -5.176 3.791 1 98.38 25 ILE B O 1
ATOM 760 N N . GLY B 1 26 ? 4.395 -3.586 4.043 1 97.69 26 GLY B N 1
ATOM 761 C CA . GLY B 1 26 ? 3.338 -4.438 3.523 1 97.69 26 GLY B CA 1
ATOM 762 C C . GLY B 1 26 ? 3.611 -4.941 2.119 1 97.69 26 GLY B C 1
ATOM 763 O O . GLY B 1 26 ? 3.543 -6.145 1.859 1 97.69 26 GLY B O 1
ATOM 764 N N . GLY B 1 27 ? 3.967 -4.074 1.24 1 98.38 27 GLY B N 1
ATOM 765 C CA . GLY B 1 27 ? 4.328 -4.48 -0.108 1 98.38 27 GLY B CA 1
ATOM 766 C C . GLY B 1 27 ? 5.512 -5.43 -0.147 1 98.38 27 GLY B C 1
ATOM 767 O O . GLY B 1 27 ? 5.492 -6.426 -0.878 1 98.38 27 GLY B O 1
ATOM 768 N N . GLY B 1 28 ? 6.477 -5.203 0.656 1 98.25 28 GLY B N 1
ATOM 769 C CA . GLY B 1 28 ? 7.629 -6.086 0.735 1 98.25 28 GLY B CA 1
ATOM 770 C C . GLY B 1 28 ? 7.27 -7.5 1.153 1 98.25 28 GLY B C 1
ATOM 771 O O . GLY B 1 28 ? 7.688 -8.469 0.509 1 98.25 28 GLY B O 1
ATOM 772 N N . VAL B 1 29 ? 6.562 -7.586 2.158 1 98.31 29 VAL B N 1
ATOM 773 C CA . VAL B 1 29 ? 6.125 -8.891 2.656 1 98.31 29 VAL B CA 1
ATOM 774 C C . VAL B 1 29 ? 5.258 -9.578 1.604 1 98.31 29 VAL B C 1
ATOM 776 O O . VAL B 1 29 ? 5.418 -10.773 1.346 1 98.31 29 VAL B O 1
ATOM 779 N N . GLY B 1 30 ? 4.418 -8.805 1.014 1 98.5 30 GLY B N 1
ATOM 780 C CA . GLY B 1 30 ? 3.584 -9.352 -0.043 1 98.5 30 GLY B CA 1
ATOM 781 C C . GLY B 1 30 ? 4.383 -9.891 -1.216 1 98.5 30 GLY B C 1
ATOM 782 O O . GLY B 1 30 ? 4.18 -11.031 -1.644 1 98.5 30 GLY B O 1
ATOM 783 N N . ILE B 1 31 ? 5.312 -9.125 -1.704 1 98.69 31 ILE B N 1
ATOM 784 C CA . ILE B 1 31 ? 6.156 -9.508 -2.832 1 98.69 31 ILE B CA 1
ATOM 785 C C . ILE B 1 31 ? 6.945 -10.766 -2.482 1 98.69 31 ILE B C 1
ATOM 787 O O . ILE B 1 31 ? 7.027 -11.695 -3.287 1 98.69 31 ILE B O 1
ATOM 791 N N . GLY B 1 32 ? 7.441 -10.781 -1.334 1 98.56 32 GLY B N 1
ATOM 792 C CA . GLY B 1 32 ? 8.188 -11.953 -0.898 1 98.56 32 GLY B CA 1
ATOM 793 C C . GLY B 1 32 ? 7.336 -13.203 -0.827 1 98.56 32 GLY B C 1
ATOM 794 O O . GLY B 1 32 ? 7.766 -14.273 -1.265 1 98.56 32 GLY B O 1
ATOM 795 N N . THR B 1 33 ? 6.215 -13.094 -0.294 1 98.69 33 THR B N 1
ATOM 796 C CA . THR B 1 33 ? 5.312 -14.227 -0.161 1 98.69 33 THR B CA 1
ATOM 797 C C . THR B 1 33 ? 4.887 -14.75 -1.532 1 98.69 33 THR B C 1
ATOM 799 O O . THR B 1 33 ? 4.965 -15.945 -1.801 1 98.69 33 THR B O 1
ATOM 802 N N . VAL B 1 34 ? 4.52 -13.914 -2.379 1 98.69 34 VAL B N 1
ATOM 803 C CA . VAL B 1 34 ? 4.07 -14.266 -3.721 1 98.69 34 VAL B CA 1
ATOM 804 C C . VAL B 1 34 ? 5.203 -14.961 -4.477 1 98.69 34 VAL B C 1
ATOM 806 O O . VAL B 1 34 ? 5.02 -16.047 -5.023 1 98.69 34 VAL B O 1
ATOM 809 N N . THR B 1 35 ? 6.332 -14.328 -4.52 1 98.75 35 THR B N 1
ATOM 810 C CA . THR B 1 35 ? 7.453 -14.867 -5.281 1 98.75 35 THR B CA 1
ATOM 811 C C . THR B 1 35 ? 7.941 -16.172 -4.664 1 98.75 35 THR B C 1
ATOM 813 O O . THR B 1 35 ? 8.266 -17.125 -5.383 1 98.75 35 THR B O 1
ATOM 816 N N . GLY B 1 36 ? 7.969 -16.203 -3.375 1 98.62 36 GLY B N 1
ATOM 817 C CA . GLY B 1 36 ? 8.367 -17.422 -2.703 1 98.62 36 GLY B CA 1
ATOM 818 C C . GLY B 1 36 ? 7.492 -18.609 -3.055 1 98.62 36 GLY B C 1
ATOM 819 O O . GLY B 1 36 ? 7.996 -19.672 -3.42 1 98.62 36 GLY B O 1
ATOM 820 N N . LYS B 1 37 ? 6.238 -18.453 -2.973 1 98.75 37 LYS B N 1
ATOM 821 C CA . LYS B 1 3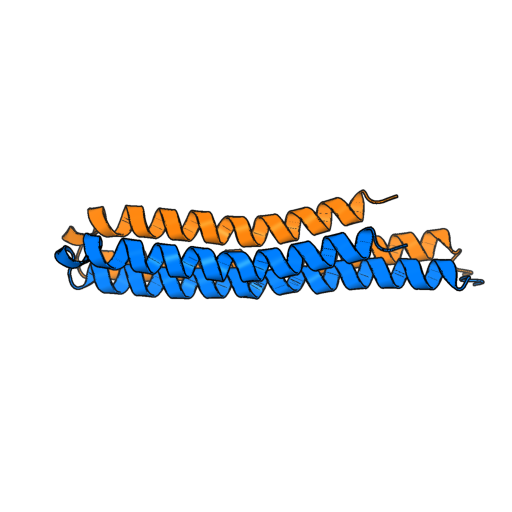7 ? 5.301 -19.531 -3.271 1 98.75 37 LYS B CA 1
ATOM 822 C C . LYS B 1 37 ? 5.328 -19.891 -4.754 1 98.75 37 LYS B C 1
ATOM 824 O O . LYS B 1 37 ? 5.176 -21.062 -5.117 1 98.75 37 LYS B O 1
ATOM 829 N N . ALA B 1 38 ? 5.531 -18.906 -5.547 1 98.56 38 ALA B N 1
ATOM 830 C CA . ALA B 1 38 ? 5.617 -19.141 -6.984 1 98.56 38 ALA B CA 1
ATOM 831 C C . ALA B 1 38 ? 6.832 -20 -7.332 1 98.56 38 ALA B C 1
ATOM 833 O O . ALA B 1 38 ? 6.727 -20.953 -8.109 1 98.56 38 ALA B O 1
ATOM 834 N N . VAL B 1 39 ? 7.969 -19.672 -6.797 1 98.31 39 VAL B N 1
ATOM 835 C CA . VAL B 1 39 ? 9.195 -20.391 -7.082 1 98.31 39 VAL B CA 1
ATOM 836 C C . VAL B 1 39 ? 9.078 -21.828 -6.574 1 98.31 39 VAL B C 1
ATOM 838 O O . VAL B 1 39 ? 9.531 -22.766 -7.234 1 98.31 39 VAL B O 1
ATOM 841 N N . GLU B 1 40 ? 8.438 -21.906 -5.457 1 98.38 40 GLU B N 1
ATOM 842 C CA . GLU B 1 40 ? 8.219 -23.25 -4.91 1 98.38 40 GLU B CA 1
ATOM 843 C C . GLU B 1 40 ? 7.297 -24.062 -5.809 1 98.38 40 GLU B C 1
ATOM 845 O O . GLU B 1 40 ? 7.566 -25.234 -6.082 1 98.38 40 GLU B O 1
ATOM 850 N N . ALA B 1 41 ? 6.277 -23.516 -6.246 1 98 41 ALA B N 1
ATOM 851 C CA . ALA B 1 41 ? 5.316 -24.188 -7.117 1 98 41 ALA B CA 1
ATOM 852 C C . ALA B 1 41 ? 5.977 -24.656 -8.414 1 98 41 ALA B C 1
ATOM 854 O O . ALA B 1 41 ? 5.816 -25.797 -8.828 1 98 41 ALA B O 1
ATOM 855 N N . ILE B 1 42 ? 6.742 -23.797 -9.016 1 97.31 42 ILE B N 1
ATOM 856 C CA . ILE B 1 42 ? 7.406 -24.094 -10.281 1 97.31 42 ILE B CA 1
ATOM 857 C C . ILE B 1 42 ? 8.492 -25.156 -10.055 1 97.31 42 ILE B C 1
ATOM 859 O O . ILE B 1 42 ? 8.711 -26.016 -10.898 1 97.31 42 ILE B O 1
ATOM 863 N N . GLY B 1 43 ? 9.125 -25.062 -8.945 1 96.62 43 GLY B N 1
ATOM 864 C CA . GLY B 1 43 ? 10.125 -26.062 -8.602 1 96.62 43 GLY B CA 1
ATOM 865 C C . GLY B 1 43 ? 9.555 -27.453 -8.484 1 96.62 43 GLY B C 1
ATOM 866 O O . GLY B 1 43 ? 10.203 -28.438 -8.875 1 96.62 43 GLY B O 1
ATOM 867 N N . ARG B 1 44 ? 8.344 -27.578 -8.07 1 95 44 ARG B N 1
ATOM 868 C CA . ARG B 1 44 ? 7.684 -28.859 -7.871 1 95 44 ARG B CA 1
ATOM 869 C C . ARG B 1 44 ? 7.082 -29.375 -9.18 1 95 44 ARG B C 1
ATOM 871 O O . ARG B 1 44 ? 7.078 -30.578 -9.43 1 95 44 ARG B O 1
ATOM 878 N N . GLN B 1 45 ? 6.551 -28.406 -10 1 95.25 45 GLN B N 1
ATOM 879 C CA . GLN B 1 45 ? 5.902 -28.719 -11.266 1 95.25 45 GLN B CA 1
ATOM 880 C C . GLN B 1 45 ? 6.297 -27.719 -12.352 1 95.25 45 GLN B C 1
ATOM 882 O O . GLN B 1 45 ? 5.535 -26.812 -12.672 1 95.25 45 GLN B O 1
ATOM 887 N N . PRO B 1 46 ? 7.441 -27.922 -12.992 1 95.75 46 PRO B N 1
ATOM 888 C CA . PRO B 1 46 ? 7.977 -26.969 -13.977 1 95.75 46 PRO B CA 1
ATOM 889 C C . PRO B 1 46 ? 7.004 -26.703 -15.117 1 95.75 46 PRO B C 1
ATOM 891 O O . PRO B 1 46 ? 7.023 -25.609 -15.703 1 95.75 46 PRO B O 1
ATOM 894 N N . GLU B 1 47 ? 6.078 -27.625 -15.391 1 94.94 47 GLU B N 1
ATOM 895 C CA . GLU B 1 47 ? 5.129 -27.453 -16.484 1 94.94 47 GLU B CA 1
ATOM 896 C C . GLU B 1 47 ? 4.074 -26.406 -16.141 1 94.94 47 GLU B C 1
ATOM 898 O O . GLU B 1 47 ? 3.367 -25.922 -17.031 1 94.94 47 GLU B O 1
ATOM 903 N N . SER B 1 48 ? 3.939 -26.047 -14.891 1 96.12 48 SER B N 1
ATOM 904 C CA . SER B 1 48 ? 2.936 -25.078 -14.469 1 96.12 48 SER B CA 1
ATOM 905 C C . SER B 1 48 ? 3.453 -23.641 -14.609 1 96.12 48 SER B C 1
ATOM 907 O O . SER B 1 48 ? 2.711 -22.688 -14.398 1 96.12 48 SER B O 1
ATOM 909 N N . ALA B 1 49 ? 4.684 -23.453 -14.906 1 97.62 49 ALA B N 1
ATOM 910 C CA . ALA B 1 49 ? 5.336 -22.156 -14.93 1 97.62 49 ALA B CA 1
ATOM 911 C C . ALA B 1 49 ? 4.551 -21.172 -15.797 1 97.62 49 ALA B C 1
ATOM 913 O O . ALA B 1 49 ? 4.367 -20.016 -15.414 1 97.62 49 ALA B O 1
ATOM 914 N N . SER B 1 50 ? 4.066 -21.672 -16.859 1 97.31 50 SER B N 1
ATOM 915 C CA . SER B 1 50 ? 3.391 -20.766 -17.781 1 97.31 50 SER B CA 1
ATOM 916 C C . SER B 1 50 ? 2.074 -20.266 -17.203 1 97.31 50 SER B C 1
ATOM 918 O O . SER B 1 50 ? 1.602 -19.188 -17.562 1 97.31 50 SER B O 1
ATOM 920 N N . LYS B 1 51 ? 1.514 -21 -16.312 1 97.12 51 LYS B N 1
ATOM 921 C CA . LYS B 1 51 ? 0.248 -20.609 -15.711 1 97.12 51 LYS B CA 1
ATOM 922 C C . LYS B 1 51 ? 0.479 -19.828 -14.414 1 97.12 51 LYS B C 1
ATOM 924 O O . LYS B 1 51 ? -0.318 -18.969 -14.055 1 97.12 51 LYS B O 1
ATOM 929 N N . VAL B 1 52 ? 1.558 -20.141 -13.75 1 97.94 52 VAL B N 1
ATOM 930 C CA . VAL B 1 52 ? 1.879 -19.531 -12.469 1 97.94 52 VAL B CA 1
ATOM 931 C C . VAL B 1 52 ? 2.381 -18.094 -12.695 1 97.94 52 VAL B C 1
ATOM 933 O O . VAL B 1 52 ? 2.043 -17.188 -11.945 1 97.94 52 VAL B O 1
ATOM 936 N N . MET B 1 53 ? 3.039 -17.812 -13.734 1 98.06 53 MET B N 1
ATOM 937 C CA . MET B 1 53 ? 3.727 -16.547 -13.969 1 98.06 53 MET B CA 1
ATOM 938 C C . MET B 1 53 ? 2.729 -15.398 -14.102 1 98.06 53 MET B C 1
ATOM 940 O O . MET B 1 53 ? 2.865 -14.375 -13.438 1 98.06 53 MET B O 1
ATOM 944 N N . PRO B 1 54 ? 1.709 -15.586 -14.875 1 97.31 54 PRO B N 1
ATOM 945 C CA . PRO B 1 54 ? 0.75 -14.484 -14.953 1 97.31 54 PRO B CA 1
ATOM 946 C C . PRO B 1 54 ? 0.042 -14.219 -13.625 1 97.31 54 PRO B C 1
ATOM 948 O O . PRO B 1 54 ? -0.258 -13.07 -13.305 1 97.31 54 PRO B O 1
ATOM 951 N N . THR B 1 55 ? -0.183 -15.227 -12.898 1 98.12 55 THR B N 1
ATOM 952 C CA . THR B 1 55 ? -0.803 -15.102 -11.578 1 98.12 55 THR B CA 1
ATOM 953 C C . THR B 1 55 ? 0.113 -14.344 -10.625 1 98.12 55 THR B C 1
ATOM 955 O O . THR B 1 55 ? -0.327 -13.43 -9.922 1 98.12 55 THR B O 1
ATOM 958 N N . MET B 1 56 ? 1.362 -14.742 -10.648 1 98.44 56 MET B N 1
ATOM 959 C CA . MET B 1 56 ? 2.361 -14.094 -9.797 1 98.44 56 MET B CA 1
ATOM 960 C C . MET B 1 56 ? 2.48 -12.609 -10.133 1 98.44 56 MET B C 1
ATOM 962 O O . MET B 1 56 ? 2.502 -11.766 -9.234 1 98.44 56 MET B O 1
ATOM 966 N N . ILE B 1 57 ? 2.512 -12.305 -11.406 1 98.44 57 ILE B N 1
ATOM 967 C CA . ILE B 1 57 ? 2.699 -10.93 -11.875 1 98.44 57 ILE B CA 1
ATOM 968 C C . ILE B 1 57 ? 1.53 -10.062 -11.414 1 98.44 57 ILE B C 1
ATOM 970 O O . ILE B 1 57 ? 1.729 -8.938 -10.969 1 98.44 57 ILE B O 1
ATOM 974 N N . MET B 1 58 ? 0.367 -10.625 -11.383 1 98.06 58 MET B N 1
ATOM 975 C CA . MET B 1 58 ? -0.805 -9.883 -10.93 1 98.06 58 MET B CA 1
ATOM 976 C C . MET B 1 58 ? -0.719 -9.586 -9.43 1 98.06 58 MET B C 1
ATOM 978 O O . MET B 1 58 ? -0.945 -8.453 -9.008 1 98.06 58 MET B O 1
ATOM 982 N N . GLY B 1 59 ? -0.346 -10.617 -8.734 1 98.44 59 GLY B N 1
ATOM 983 C CA . GLY B 1 59 ? -0.165 -10.43 -7.305 1 98.44 59 GLY B CA 1
ATOM 984 C C . GLY B 1 59 ? 0.903 -9.406 -6.969 1 98.44 59 GLY B C 1
ATOM 985 O O . GLY B 1 59 ? 0.729 -8.602 -6.055 1 98.44 59 GLY B O 1
ATOM 986 N N . LEU B 1 60 ? 2.014 -9.406 -7.762 1 98.56 60 LEU B N 1
ATOM 987 C CA . LEU B 1 60 ? 3.119 -8.484 -7.527 1 98.56 60 LEU B CA 1
ATOM 988 C C . LEU B 1 60 ? 2.695 -7.043 -7.812 1 98.56 60 LEU B C 1
ATOM 990 O O . LEU B 1 60 ? 3.074 -6.125 -7.082 1 98.56 60 LEU B O 1
ATOM 994 N N . ALA B 1 61 ? 1.939 -6.918 -8.859 1 98.25 61 ALA B N 1
ATOM 995 C CA . ALA B 1 61 ? 1.468 -5.582 -9.227 1 98.25 61 ALA B CA 1
ATOM 996 C C . ALA B 1 61 ? 0.61 -4.98 -8.117 1 98.25 61 ALA B C 1
ATOM 998 O O . ALA B 1 61 ? 0.843 -3.85 -7.688 1 98.25 61 ALA B O 1
ATOM 999 N N . PHE B 1 62 ? -0.259 -5.77 -7.543 1 98.38 62 PHE B N 1
ATOM 1000 C CA . PHE B 1 62 ? -1.157 -5.293 -6.5 1 98.38 62 PHE B CA 1
ATOM 1001 C C . PHE B 1 62 ? -0.403 -5.078 -5.191 1 98.38 62 PHE B C 1
ATOM 1003 O O . PHE B 1 62 ? -0.681 -4.125 -4.457 1 98.38 62 PHE B O 1
ATOM 1010 N N . ALA B 1 63 ? 0.578 -5.938 -4.918 1 98.56 63 ALA B N 1
ATOM 1011 C CA . ALA B 1 63 ? 1.379 -5.777 -3.709 1 98.56 63 ALA B CA 1
ATOM 1012 C C . ALA B 1 63 ? 2.156 -4.465 -3.732 1 98.56 63 ALA B C 1
ATOM 1014 O O . ALA B 1 63 ? 2.209 -3.75 -2.73 1 98.56 63 ALA B O 1
ATOM 1015 N N . GLU B 1 64 ? 2.723 -4.203 -4.863 1 98.31 64 GLU B N 1
ATOM 1016 C CA . GLU B 1 64 ? 3.49 -2.969 -5.012 1 98.31 64 GLU B CA 1
ATOM 1017 C C . GLU B 1 64 ? 2.611 -1.741 -4.789 1 98.31 64 GLU B C 1
ATOM 1019 O O . GLU B 1 64 ? 3.041 -0.768 -4.164 1 98.31 64 GLU B O 1
ATOM 1024 N N . VAL B 1 65 ? 1.324 -1.718 -5.242 1 98.25 65 VAL B N 1
ATOM 1025 C CA . VAL B 1 65 ? 0.407 -0.586 -5.16 1 98.25 65 VAL B CA 1
ATOM 1026 C C . VAL B 1 65 ? 0.126 -0.252 -3.697 1 98.25 65 VAL B C 1
ATOM 1028 O O . VAL B 1 65 ? 0.049 0.921 -3.326 1 98.25 65 VAL B O 1
ATOM 1031 N N . THR B 1 66 ? 0.104 -1.261 -2.852 1 98.25 66 THR B N 1
ATOM 1032 C CA . THR B 1 66 ? -0.135 -1.027 -1.432 1 98.25 66 THR B CA 1
ATOM 1033 C C . THR B 1 66 ? 0.996 -0.206 -0.82 1 98.25 66 THR B C 1
ATOM 1035 O O . THR B 1 66 ? 0.767 0.6 0.085 1 98.25 66 THR B O 1
ATOM 1038 N N . SER B 1 67 ? 2.221 -0.439 -1.237 1 98.5 67 SER B N 1
ATOM 1039 C CA . SER B 1 67 ? 3.369 0.322 -0.755 1 98.5 67 SER B CA 1
ATOM 1040 C C . SER B 1 67 ? 3.365 1.741 -1.314 1 98.5 67 SER B C 1
ATOM 1042 O O . SER B 1 67 ? 3.77 2.684 -0.632 1 98.5 67 SER B O 1
ATOM 1044 N N . LEU B 1 68 ? 2.91 1.889 -2.605 1 98.56 68 LEU B N 1
ATOM 1045 C CA . LEU B 1 68 ? 2.875 3.205 -3.234 1 98.56 68 LEU B CA 1
ATOM 1046 C C . LEU B 1 68 ? 1.927 4.137 -2.488 1 98.56 68 LEU B C 1
ATOM 1048 O O . LEU B 1 68 ? 2.176 5.344 -2.402 1 98.56 68 LEU B O 1
ATOM 1052 N N . TYR B 1 69 ? 0.847 3.639 -1.894 1 98.62 69 TYR B N 1
ATOM 1053 C CA . TYR B 1 69 ? -0.07 4.457 -1.107 1 98.62 69 TYR B CA 1
ATOM 1054 C C . TYR B 1 69 ? 0.641 5.07 0.093 1 98.62 69 TYR B C 1
ATOM 1056 O O . TYR B 1 69 ? 0.475 6.258 0.379 1 98.62 69 TYR B O 1
ATOM 1064 N N . ALA B 1 70 ? 1.396 4.27 0.771 1 98.62 70 ALA B N 1
ATOM 1065 C CA . ALA B 1 70 ? 2.154 4.758 1.921 1 98.62 70 ALA B CA 1
ATOM 1066 C C . ALA B 1 70 ? 3.166 5.82 1.501 1 98.62 70 ALA B C 1
ATOM 1068 O O . ALA B 1 70 ? 3.344 6.828 2.189 1 98.62 70 ALA B O 1
ATOM 1069 N N . LEU B 1 71 ? 3.797 5.535 0.403 1 98.38 71 LEU B N 1
ATOM 1070 C CA . LEU B 1 71 ? 4.762 6.492 -0.127 1 98.38 71 LEU B CA 1
ATOM 1071 C C . LEU B 1 71 ? 4.078 7.812 -0.472 1 98.38 71 LEU B C 1
ATOM 1073 O O . LEU B 1 71 ? 4.617 8.883 -0.19 1 98.38 71 LEU B O 1
ATOM 1077 N N . PHE B 1 72 ? 2.934 7.637 -1.086 1 98.44 72 PHE B N 1
ATOM 1078 C CA . PHE B 1 72 ? 2.164 8.82 -1.462 1 98.44 72 PHE B CA 1
ATOM 1079 C C . PHE B 1 72 ? 1.862 9.68 -0.241 1 98.44 72 PHE B C 1
ATOM 1081 O O . PHE B 1 72 ? 2.059 10.891 -0.269 1 98.44 72 PHE B O 1
ATOM 1088 N N . VAL B 1 73 ? 1.482 9.164 0.84 1 98.44 73 VAL B N 1
ATOM 1089 C CA . VAL B 1 73 ? 1.171 9.883 2.074 1 98.44 73 VAL B CA 1
ATOM 1090 C C . VAL B 1 73 ? 2.432 10.547 2.617 1 98.44 73 VAL B C 1
ATOM 1092 O O . VAL B 1 73 ? 2.393 11.703 3.055 1 98.44 73 VAL B O 1
ATOM 1095 N N . ALA B 1 74 ? 3.529 9.805 2.553 1 98.44 74 ALA B N 1
ATOM 1096 C CA . ALA B 1 74 ? 4.793 10.359 3.029 1 98.44 74 ALA B CA 1
ATOM 1097 C C . ALA B 1 74 ? 5.172 11.609 2.246 1 98.44 74 ALA B C 1
ATOM 1099 O O . ALA B 1 74 ? 5.562 12.625 2.832 1 98.44 74 ALA B O 1
ATOM 1100 N N . ILE B 1 75 ? 5.004 11.531 0.963 1 97.69 75 ILE B N 1
ATOM 1101 C CA . ILE B 1 75 ? 5.344 12.664 0.103 1 97.69 75 ILE B CA 1
ATOM 1102 C C . ILE B 1 75 ? 4.395 13.82 0.38 1 97.69 75 ILE B C 1
ATOM 1104 O O . ILE B 1 75 ? 4.82 14.977 0.46 1 97.69 75 ILE B O 1
ATOM 1108 N N . MET B 1 76 ? 3.105 13.523 0.559 1 96.94 76 MET B N 1
ATOM 1109 C CA . MET B 1 76 ? 2.125 14.562 0.865 1 96.94 76 MET B CA 1
ATOM 1110 C C . MET B 1 76 ? 2.498 15.305 2.148 1 96.94 76 MET B C 1
ATOM 1112 O O . MET B 1 76 ? 2.441 16.531 2.201 1 96.94 76 MET B O 1
ATOM 1116 N N . LEU B 1 77 ? 2.924 14.609 3.125 1 96.88 77 LEU B N 1
ATOM 1117 C CA . LEU B 1 77 ? 3.289 15.188 4.414 1 96.88 77 LEU B CA 1
ATOM 1118 C C . LEU B 1 77 ? 4.504 16.094 4.277 1 96.88 77 LEU B C 1
ATOM 1120 O O . LEU B 1 77 ? 4.594 17.125 4.945 1 96.88 77 LEU B O 1
ATOM 1124 N N . LEU B 1 78 ? 5.395 15.727 3.422 1 94.56 78 LEU B N 1
ATOM 1125 C CA . LEU B 1 78 ? 6.613 16.516 3.252 1 94.56 78 LEU B CA 1
ATOM 1126 C C . LEU B 1 78 ? 6.332 17.781 2.465 1 94.56 78 LEU B C 1
ATOM 1128 O O . LEU B 1 78 ? 7.059 18.781 2.598 1 94.56 78 LEU B O 1
ATOM 1132 N N . PHE B 1 79 ? 5.199 17.719 1.806 1 89.94 79 PHE B N 1
ATOM 1133 C CA . PHE B 1 79 ? 4.969 18.859 0.94 1 89.94 79 PHE B CA 1
ATOM 1134 C C . PHE B 1 79 ? 3.756 19.656 1.406 1 89.94 79 PHE B C 1
ATOM 1136 O O . PHE B 1 79 ? 3.459 20.734 0.863 1 89.94 79 PHE B O 1
ATOM 1143 N N . VAL B 1 80 ? 3.084 19.078 2.334 1 79.19 80 VAL B N 1
ATOM 1144 C CA . VAL B 1 80 ? 1.96 19.844 2.869 1 79.19 80 VAL B CA 1
ATOM 1145 C C . VAL B 1 80 ? 2.48 21.047 3.66 1 79.19 80 VAL B C 1
ATOM 1147 O O . VAL B 1 80 ? 3.381 20.906 4.492 1 79.19 80 VAL B O 1
ATOM 1150 N N . LYS B 1 81 ? 2.193 22.344 3.311 1 70.31 81 LYS B N 1
ATOM 1151 C CA . LYS B 1 81 ? 2.549 23.609 3.938 1 70.31 81 LYS B CA 1
ATOM 1152 C C . LYS B 1 81 ? 1.338 24.25 4.617 1 70.31 81 LYS B C 1
ATOM 1154 O O . LYS B 1 81 ? 0.2 24.047 4.191 1 70.31 81 LYS B O 1
#